Protein AF-A0AAN9UB48-F1 (afdb_monomer)

Structure (mmCIF, N/CA/C/O backbone):
data_AF-A0AAN9UB48-F1
#
_entry.id   AF-A0AAN9UB48-F1
#
loop_
_atom_site.group_PDB
_atom_site.id
_atom_site.type_symbol
_atom_site.label_atom_id
_atom_site.label_alt_id
_atom_site.label_comp_id
_atom_site.label_asym_i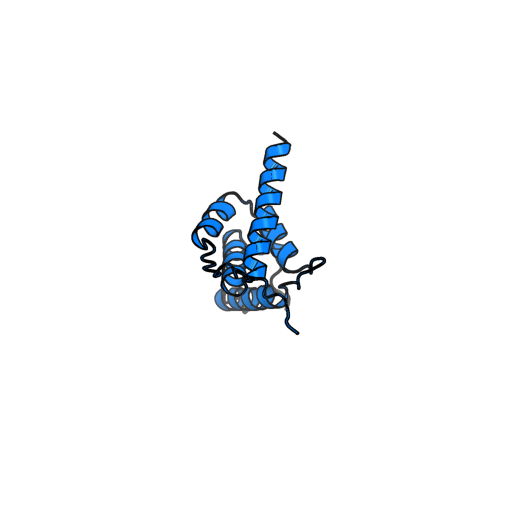d
_atom_site.label_entity_id
_atom_site.label_seq_id
_atom_site.pdbx_PDB_ins_code
_atom_site.Cartn_x
_atom_site.Cartn_y
_atom_site.Cartn_z
_atom_site.occupancy
_atom_site.B_iso_or_equiv
_atom_site.auth_seq_id
_atom_site.auth_comp_id
_atom_site.auth_asym_id
_atom_site.auth_atom_id
_atom_site.pdbx_PDB_model_num
ATOM 1 N N . MET A 1 1 ? 52.173 -20.277 4.733 1.00 35.94 1 MET A N 1
ATOM 2 C CA . MET A 1 1 ? 52.520 -18.845 4.898 1.00 35.94 1 MET A CA 1
ATOM 3 C C . MET A 1 1 ? 52.522 -18.233 3.501 1.00 35.94 1 MET A C 1
ATOM 5 O O . MET A 1 1 ? 53.230 -18.773 2.674 1.00 35.94 1 MET A O 1
ATOM 9 N N . ALA A 1 2 ? 51.745 -17.231 3.103 1.00 38.31 2 ALA A N 1
ATOM 10 C CA . ALA A 1 2 ? 50.719 -16.422 3.745 1.00 38.31 2 ALA A CA 1
ATOM 11 C C . ALA A 1 2 ? 49.621 -16.116 2.698 1.00 38.31 2 ALA A C 1
ATOM 13 O O . ALA A 1 2 ? 49.848 -16.179 1.493 1.00 38.31 2 ALA A O 1
ATOM 14 N N . THR A 1 3 ? 48.425 -15.877 3.211 1.00 38.44 3 THR A N 1
ATOM 15 C CA . THR A 1 3 ? 47.102 -15.813 2.581 1.00 38.44 3 THR A CA 1
ATOM 16 C C . THR A 1 3 ? 46.876 -14.617 1.651 1.00 38.44 3 THR A C 1
ATOM 18 O O . THR A 1 3 ? 47.294 -13.501 1.944 1.00 38.44 3 THR A O 1
ATOM 21 N N . ASN A 1 4 ? 46.126 -14.869 0.571 1.00 44.81 4 ASN A N 1
ATOM 22 C CA . ASN A 1 4 ? 45.518 -13.881 -0.323 1.00 44.81 4 ASN A CA 1
ATOM 23 C C . ASN A 1 4 ? 44.661 -12.866 0.445 1.00 44.81 4 ASN A C 1
ATOM 25 O O . ASN A 1 4 ? 43.717 -13.258 1.130 1.00 44.81 4 ASN A O 1
ATOM 29 N N . THR A 1 5 ? 44.902 -11.573 0.231 1.00 42.31 5 THR A N 1
ATOM 30 C CA . THR A 1 5 ? 43.984 -10.511 0.662 1.00 42.31 5 THR A CA 1
ATOM 31 C C . THR A 1 5 ? 43.277 -9.946 -0.564 1.00 42.31 5 THR A C 1
ATOM 33 O O . THR A 1 5 ? 43.734 -8.995 -1.196 1.00 42.31 5 THR A O 1
ATOM 36 N N . VAL A 1 6 ? 42.147 -10.563 -0.914 1.00 46.69 6 VAL A N 1
ATOM 37 C CA . VAL A 1 6 ? 41.158 -9.975 -1.822 1.00 46.69 6 VAL A CA 1
ATOM 38 C C . VAL A 1 6 ? 40.615 -8.724 -1.132 1.00 46.69 6 VAL A C 1
ATOM 40 O O . VAL A 1 6 ? 39.990 -8.810 -0.075 1.00 46.69 6 VAL A O 1
ATOM 43 N N . ARG A 1 7 ? 40.892 -7.546 -1.699 1.00 37.62 7 ARG A N 1
ATOM 44 C CA . ARG A 1 7 ? 40.270 -6.296 -1.257 1.00 37.62 7 ARG A CA 1
ATOM 45 C C . ARG A 1 7 ? 38.797 -6.339 -1.647 1.00 37.62 7 ARG A C 1
ATOM 47 O O . ARG A 1 7 ? 38.450 -6.164 -2.811 1.00 37.62 7 ARG A O 1
ATOM 54 N N . PHE A 1 8 ? 37.941 -6.573 -0.659 1.00 39.19 8 PHE A N 1
ATOM 55 C CA . PHE A 1 8 ? 36.534 -6.216 -0.744 1.00 39.19 8 PHE A CA 1
ATOM 56 C C . PHE A 1 8 ? 36.453 -4.693 -0.842 1.00 39.19 8 PHE A C 1
ATOM 58 O O . PHE A 1 8 ? 36.566 -3.990 0.158 1.00 39.19 8 PHE A O 1
ATOM 65 N N . ASN A 1 9 ? 36.280 -4.178 -2.057 1.00 38.38 9 ASN A N 1
ATOM 66 C CA . ASN A 1 9 ? 35.717 -2.849 -2.223 1.00 38.38 9 ASN A CA 1
ATOM 67 C C . ASN A 1 9 ? 34.229 -2.968 -1.895 1.00 38.38 9 ASN A C 1
ATOM 69 O O .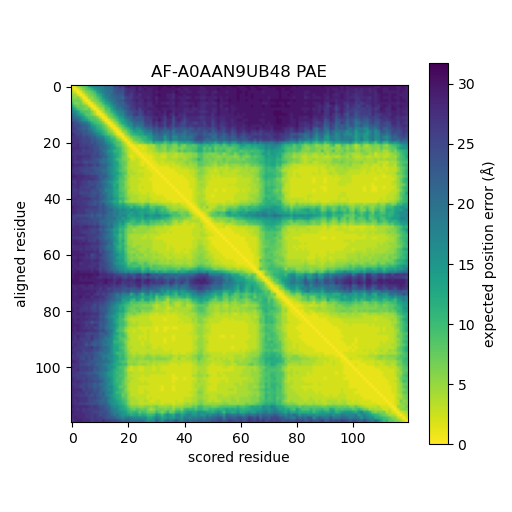 ASN A 1 9 ? 33.411 -3.311 -2.745 1.00 38.38 9 ASN A O 1
ATOM 73 N N . THR A 1 10 ? 33.903 -2.753 -0.625 1.00 39.69 10 THR A N 1
ATOM 74 C CA . THR A 1 10 ? 32.544 -2.508 -0.155 1.00 39.69 10 THR A CA 1
ATOM 75 C C . THR A 1 10 ? 32.025 -1.280 -0.903 1.00 39.69 10 THR A C 1
ATOM 77 O O . THR A 1 10 ? 32.630 -0.214 -0.766 1.00 39.69 10 THR A O 1
ATOM 80 N N . PRO A 1 11 ? 30.950 -1.365 -1.705 1.00 48.09 11 PRO A N 1
ATOM 81 C CA . PRO A 1 11 ? 30.297 -0.155 -2.161 1.00 48.09 11 PRO A CA 1
ATOM 82 C C . PRO A 1 11 ? 29.695 0.495 -0.918 1.00 48.09 11 PRO A C 1
ATOM 84 O O . PRO A 1 11 ? 28.799 -0.059 -0.280 1.00 48.09 11 PRO A O 1
ATOM 87 N N . THR A 1 12 ? 30.264 1.632 -0.527 1.00 38.75 12 THR A N 1
ATOM 88 C CA . THR A 1 12 ? 29.739 2.509 0.513 1.00 38.75 12 THR A CA 1
ATOM 89 C C . THR A 1 12 ? 28.304 2.842 0.129 1.00 38.75 12 THR A C 1
ATOM 91 O O . THR A 1 12 ? 28.057 3.602 -0.804 1.00 38.75 12 THR A O 1
ATOM 94 N N . GLY A 1 13 ? 27.359 2.184 0.799 1.00 44.72 13 GLY A N 1
ATOM 95 C CA . GLY A 1 13 ? 25.933 2.369 0.609 1.00 44.72 13 GLY A CA 1
ATOM 96 C C . GLY A 1 13 ? 25.525 3.753 1.079 1.00 44.72 13 GLY A C 1
ATOM 97 O O . GLY A 1 13 ? 25.048 3.923 2.195 1.00 44.72 13 GLY A O 1
ATOM 98 N N . THR A 1 14 ? 25.675 4.746 0.211 1.00 44.72 14 THR A N 1
ATOM 99 C CA . THR A 1 14 ? 24.834 5.938 0.250 1.00 44.72 14 THR A CA 1
ATOM 100 C C . THR A 1 14 ? 23.533 5.560 -0.432 1.00 44.72 14 THR A C 1
ATOM 102 O O . THR A 1 14 ? 23.294 5.875 -1.593 1.00 44.72 14 THR A O 1
ATOM 105 N N . SER A 1 15 ? 22.702 4.804 0.279 1.00 43.06 15 SER A N 1
ATOM 106 C CA . SER A 1 15 ? 21.365 4.499 -0.197 1.00 43.06 15 SER A CA 1
ATOM 107 C C . SER A 1 15 ? 20.457 5.692 0.064 1.00 43.06 15 SER A C 1
ATOM 109 O O . SER A 1 15 ? 19.586 5.657 0.927 1.00 43.06 15 SER A O 1
ATOM 111 N N . SER A 1 16 ? 20.687 6.783 -0.666 1.00 41.44 16 SER A N 1
ATOM 112 C CA . SER A 1 16 ? 19.643 7.773 -0.888 1.00 41.44 16 SER A CA 1
ATOM 113 C C . SER A 1 16 ? 18.702 7.183 -1.932 1.00 41.44 16 SER A C 1
ATOM 115 O O . SER A 1 16 ? 18.780 7.513 -3.115 1.00 41.44 16 SER A O 1
ATOM 117 N N . TYR A 1 17 ? 17.844 6.249 -1.522 1.00 46.69 17 TYR A N 1
ATOM 118 C CA . TYR A 1 17 ? 16.688 5.951 -2.354 1.00 46.69 17 TYR A CA 1
ATOM 119 C C . TYR A 1 17 ? 15.950 7.277 -2.540 1.00 46.69 17 TYR A C 1
ATOM 121 O O . TYR A 1 17 ? 15.725 7.977 -1.545 1.00 46.69 17 TYR A O 1
ATOM 129 N N . PRO A 1 18 ? 15.641 7.697 -3.775 1.00 46.03 18 PRO A N 1
ATOM 130 C CA . PRO A 1 18 ? 14.902 8.921 -3.987 1.00 46.03 18 PRO A CA 1
ATOM 131 C C . PRO A 1 18 ? 13.471 8.683 -3.500 1.00 46.03 18 PRO A C 1
ATOM 133 O O . PRO A 1 18 ? 12.571 8.387 -4.274 1.00 46.03 18 PRO A O 1
ATOM 136 N N . VAL A 1 19 ? 13.237 8.867 -2.196 1.00 48.94 19 VAL A N 1
ATOM 137 C CA . VAL A 1 19 ? 11.900 8.910 -1.574 1.00 48.94 19 VAL A CA 1
ATOM 138 C C . VAL A 1 19 ? 10.993 9.917 -2.310 1.00 48.94 19 VAL A C 1
ATOM 140 O O . VAL A 1 19 ? 9.770 9.830 -2.249 1.00 48.94 19 VAL A O 1
ATOM 143 N N . GLN A 1 20 ? 11.592 10.841 -3.068 1.00 50.28 20 GLN A N 1
ATOM 144 C CA . GLN A 1 20 ? 10.923 11.813 -3.927 1.00 50.28 20 GLN A CA 1
ATOM 145 C C . GLN A 1 20 ? 10.232 11.223 -5.174 1.00 50.28 20 GLN A C 1
ATOM 147 O O . GLN A 1 20 ? 9.360 11.894 -5.722 1.00 50.28 20 GLN A O 1
ATOM 152 N N . GLU A 1 21 ? 10.540 9.999 -5.620 1.00 65.50 21 GLU A N 1
ATOM 153 C CA . GLU A 1 21 ? 9.933 9.439 -6.844 1.00 65.50 21 GLU A CA 1
ATOM 154 C C . GLU A 1 21 ? 8.603 8.720 -6.595 1.00 65.50 21 GLU A C 1
ATOM 156 O O . GLU A 1 21 ? 7.724 8.722 -7.461 1.00 65.50 21 GLU A O 1
ATOM 161 N N . LEU A 1 22 ? 8.398 8.167 -5.395 1.00 74.19 22 LEU A N 1
ATOM 162 C CA . LEU A 1 22 ? 7.214 7.361 -5.097 1.00 74.19 22 LEU A CA 1
ATOM 163 C C . LEU A 1 22 ? 5.896 8.136 -5.274 1.00 74.19 22 LEU A C 1
ATOM 165 O O . LEU A 1 22 ? 5.027 7.642 -5.993 1.00 74.19 22 LEU A O 1
ATOM 169 N N . PRO A 1 23 ? 5.732 9.369 -4.748 1.00 75.38 23 PRO A N 1
ATOM 170 C CA . PRO A 1 23 ? 4.505 10.138 -4.968 1.00 75.38 23 PRO A CA 1
ATOM 171 C C . PRO A 1 23 ? 4.249 10.445 -6.452 1.00 75.38 23 PRO A C 1
ATOM 173 O O . PRO A 1 23 ? 3.102 10.544 -6.884 1.00 75.38 23 PRO A O 1
ATOM 176 N N . GLY A 1 24 ? 5.307 10.593 -7.256 1.00 80.31 24 GLY A N 1
ATOM 177 C CA . GLY A 1 24 ? 5.195 10.827 -8.696 1.00 80.31 24 GLY A CA 1
ATOM 178 C C . GLY A 1 24 ? 4.666 9.605 -9.445 1.00 80.31 24 GLY A C 1
ATOM 179 O O . GLY A 1 24 ? 3.769 9.729 -10.280 1.00 80.31 24 GLY A O 1
ATOM 180 N N . ILE A 1 25 ? 5.175 8.421 -9.108 1.00 80.50 25 ILE A N 1
ATOM 181 C CA . ILE A 1 25 ? 4.752 7.157 -9.719 1.00 80.50 25 ILE A CA 1
ATOM 182 C C . ILE A 1 25 ? 3.319 6.804 -9.280 1.00 80.50 25 ILE A C 1
ATOM 184 O O . ILE A 1 25 ? 2.485 6.442 -10.112 1.00 80.50 25 ILE A O 1
ATOM 188 N N . LEU A 1 26 ? 2.990 6.996 -7.999 1.00 84.19 26 LEU A N 1
ATOM 189 C CA . LEU A 1 26 ? 1.664 6.706 -7.442 1.00 84.19 26 LEU A CA 1
ATOM 190 C C . LEU A 1 26 ? 0.536 7.541 -8.081 1.00 84.19 26 LEU A C 1
ATOM 192 O O . LEU A 1 26 ? -0.601 7.075 -8.177 1.00 84.19 26 LEU A O 1
ATOM 196 N N . LYS A 1 27 ? 0.824 8.741 -8.608 1.00 84.69 27 LYS A N 1
ATOM 197 C CA . LYS A 1 27 ? -0.172 9.555 -9.337 1.00 84.69 27 LYS A CA 1
ATOM 198 C C . LYS A 1 27 ? -0.738 8.860 -10.576 1.00 84.69 27 LYS A C 1
ATOM 200 O O . LYS A 1 27 ? -1.891 9.115 -10.924 1.00 84.69 27 LYS A O 1
ATOM 205 N N . GLN A 1 28 ? 0.037 7.976 -11.207 1.00 84.19 28 GLN A N 1
ATOM 206 C CA . GLN A 1 28 ? -0.363 7.236 -12.411 1.00 84.19 28 GLN A CA 1
ATOM 207 C C . GLN A 1 28 ? -1.331 6.080 -12.105 1.00 84.19 28 GLN A C 1
ATOM 209 O O . GLN A 1 28 ? -1.884 5.461 -13.016 1.00 84.19 28 GLN A O 1
ATOM 214 N N . LEU A 1 29 ? -1.550 5.782 -10.822 1.00 86.75 29 LEU A N 1
ATOM 215 C CA . LEU A 1 29 ? -2.366 4.665 -10.377 1.00 86.75 29 LEU A CA 1
ATOM 216 C C . LEU A 1 29 ? -3.838 5.045 -10.181 1.00 86.75 29 LEU A C 1
ATOM 218 O O . LEU A 1 29 ? -4.196 6.131 -9.712 1.00 86.75 29 LEU A O 1
ATOM 222 N N . THR A 1 30 ? -4.707 4.102 -10.522 1.00 89.69 30 THR A N 1
ATOM 223 C CA . THR A 1 30 ? -6.132 4.082 -10.186 1.00 89.69 30 THR A CA 1
ATOM 224 C C . THR A 1 30 ? -6.331 3.495 -8.790 1.00 89.69 30 THR A C 1
ATOM 226 O O . THR A 1 30 ? -5.454 2.815 -8.260 1.00 89.69 30 THR A O 1
ATOM 229 N N . VAL A 1 31 ? -7.513 3.694 -8.200 1.00 89.06 31 VAL A N 1
ATOM 230 C CA . VAL A 1 31 ? -7.871 3.101 -6.896 1.00 89.06 31 VAL A CA 1
ATOM 231 C C . VAL A 1 31 ? -7.680 1.580 -6.884 1.00 89.06 31 VAL A C 1
ATOM 233 O O . VAL A 1 31 ? -7.232 1.032 -5.882 1.00 89.06 31 VAL A O 1
ATOM 236 N N . SER A 1 32 ? -7.980 0.898 -7.994 1.00 88.94 32 SER A N 1
ATOM 237 C CA . SER A 1 32 ? -7.797 -0.554 -8.094 1.00 88.94 32 SER A CA 1
ATOM 238 C C . SER A 1 32 ? -6.325 -0.951 -8.004 1.00 88.94 32 SER A C 1
ATOM 240 O O . SER A 1 32 ? -5.995 -1.892 -7.288 1.00 88.94 32 SER A O 1
ATOM 242 N N . ASP A 1 33 ? -5.436 -0.209 -8.668 1.00 91.38 33 ASP A N 1
ATOM 243 C CA . ASP A 1 33 ? -4.000 -0.498 -8.620 1.00 91.38 33 ASP A CA 1
ATOM 244 C C . ASP A 1 33 ? -3.441 -0.256 -7.217 1.00 91.38 33 ASP A C 1
ATOM 246 O O . ASP A 1 33 ? -2.666 -1.057 -6.711 1.00 91.38 33 ASP A O 1
ATOM 250 N N . PHE A 1 34 ? -3.878 0.81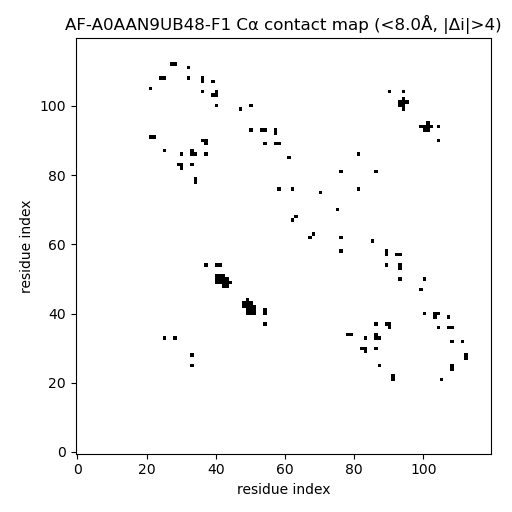5 -6.546 1.00 91.00 34 PHE A N 1
ATOM 251 C CA . PHE A 1 34 ? -3.505 1.073 -5.155 1.00 91.00 34 PHE A CA 1
ATOM 252 C C . PHE A 1 34 ? -3.858 -0.110 -4.243 1.00 91.00 34 PHE A C 1
ATOM 254 O O . PHE A 1 34 ? -3.039 -0.524 -3.424 1.00 91.00 34 PHE A O 1
ATOM 261 N N . ARG A 1 35 ? -5.053 -0.693 -4.408 1.00 91.56 35 ARG A N 1
ATOM 262 C CA . ARG A 1 35 ? -5.469 -1.885 -3.652 1.00 91.56 35 ARG A CA 1
ATOM 263 C C . ARG A 1 35 ? -4.575 -3.080 -3.955 1.00 91.56 35 ARG A C 1
ATOM 265 O O . ARG A 1 35 ? -4.168 -3.771 -3.028 1.00 91.56 35 ARG A O 1
ATOM 272 N N . GLU A 1 36 ? -4.240 -3.305 -5.222 1.00 90.50 36 GLU A N 1
ATOM 273 C CA . GLU A 1 36 ? -3.336 -4.385 -5.626 1.00 90.50 36 GLU A CA 1
ATOM 274 C C . GLU A 1 36 ? -1.946 -4.230 -4.995 1.00 90.50 36 GLU A C 1
ATOM 276 O O . GLU A 1 36 ? -1.395 -5.195 -4.464 1.00 90.50 36 GLU A O 1
ATOM 281 N N . VAL A 1 37 ? -1.409 -3.009 -4.962 1.00 91.12 37 VAL A N 1
ATOM 282 C CA . VAL A 1 37 ? -0.114 -2.726 -4.332 1.00 91.12 37 VAL A CA 1
ATOM 283 C C . VAL A 1 37 ? -0.172 -2.953 -2.816 1.00 91.12 37 VAL A C 1
ATOM 285 O O . VAL A 1 37 ? 0.727 -3.589 -2.263 1.00 91.12 37 VAL A O 1
ATOM 288 N N . VAL A 1 38 ? -1.236 -2.507 -2.135 1.00 91.44 38 VAL A N 1
ATOM 289 C CA . VAL A 1 38 ? -1.419 -2.772 -0.695 1.00 91.44 38 VAL A CA 1
ATOM 290 C C . VAL A 1 38 ? -1.534 -4.276 -0.424 1.00 91.44 38 VAL A C 1
ATOM 292 O O . VAL A 1 38 ? -0.888 -4.788 0.490 1.00 91.44 38 VAL A O 1
ATOM 295 N N . LEU A 1 39 ? -2.284 -5.019 -1.242 1.00 89.94 39 LEU A N 1
ATOM 296 C CA . LEU A 1 39 ? -2.366 -6.477 -1.127 1.00 89.94 39 LEU A CA 1
ATOM 297 C C . LEU A 1 39 ? -0.989 -7.127 -1.311 1.00 89.94 39 LEU A C 1
ATOM 299 O O . LEU A 1 39 ? -0.593 -7.969 -0.505 1.00 89.94 39 LEU A O 1
ATOM 303 N N . ALA A 1 40 ? -0.220 -6.703 -2.314 1.00 89.56 40 ALA A N 1
ATOM 304 C CA . ALA A 1 40 ? 1.125 -7.215 -2.560 1.00 89.56 40 ALA A CA 1
ATOM 305 C C . ALA A 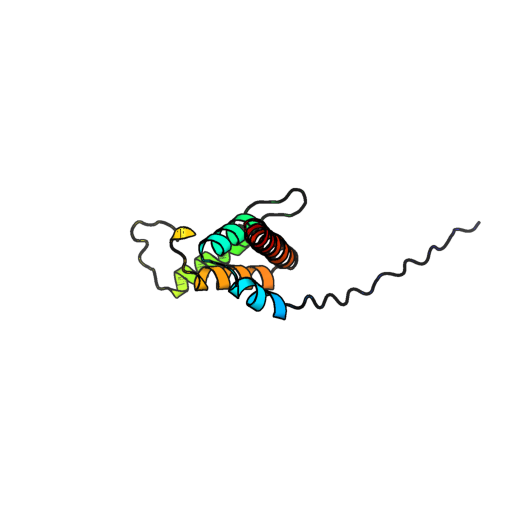1 40 ? 2.100 -6.937 -1.398 1.00 89.56 40 ALA A C 1
ATOM 307 O O . ALA A 1 40 ? 3.019 -7.725 -1.155 1.00 89.56 40 ALA A O 1
ATOM 308 N N . LEU A 1 41 ? 1.905 -5.851 -0.643 1.00 88.94 41 LEU A N 1
ATOM 309 C CA . LEU A 1 41 ? 2.649 -5.609 0.595 1.00 88.94 41 LEU A CA 1
ATOM 310 C C . LEU A 1 41 ? 2.295 -6.624 1.685 1.00 88.94 41 LEU A C 1
ATOM 312 O O . LEU A 1 41 ? 3.200 -7.110 2.362 1.00 88.94 41 LEU A O 1
ATOM 316 N N . CYS A 1 42 ? 1.017 -6.972 1.837 1.00 88.25 42 CYS A N 1
ATOM 317 C CA . CYS A 1 42 ? 0.554 -7.923 2.848 1.00 88.25 42 CYS A CA 1
ATOM 318 C C . CYS A 1 42 ? 1.013 -9.362 2.566 1.00 88.25 42 CYS A C 1
ATOM 320 O O . CYS A 1 42 ? 1.366 -10.099 3.487 1.00 88.25 42 CYS A O 1
ATOM 322 N N . PHE A 1 43 ? 1.058 -9.788 1.303 1.00 85.19 43 PHE A N 1
ATOM 323 C CA . PHE A 1 43 ? 1.461 -11.159 0.989 1.00 85.19 43 PHE A CA 1
ATOM 324 C C . PHE A 1 43 ? 2.982 -11.342 1.079 1.00 85.19 43 PHE A C 1
ATOM 326 O O . PHE A 1 43 ? 3.730 -10.606 0.436 1.00 85.19 43 PHE A O 1
ATOM 333 N N . PRO A 1 44 ? 3.498 -12.317 1.847 1.00 80.31 44 PRO A N 1
ATOM 334 C CA . PRO A 1 44 ? 4.922 -12.621 1.832 1.00 80.31 44 PRO A CA 1
ATOM 335 C C . PRO A 1 44 ? 5.353 -13.061 0.427 1.00 80.31 44 PRO A C 1
ATOM 337 O O . PRO A 1 44 ? 4.663 -13.812 -0.258 1.00 80.31 44 PRO A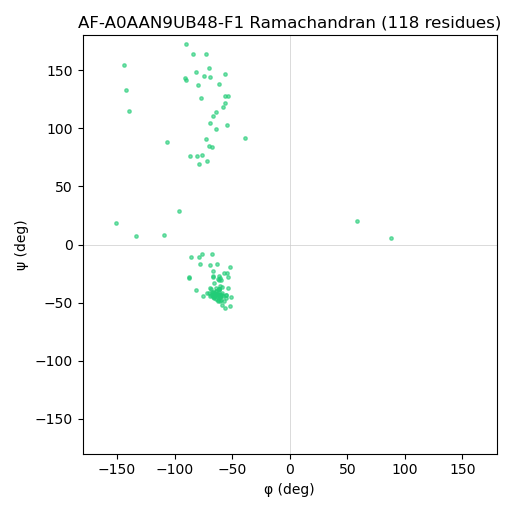 O 1
ATOM 340 N N . GLY A 1 45 ? 6.511 -12.570 -0.001 1.00 70.94 45 GLY A N 1
ATOM 341 C CA . GLY A 1 45 ? 7.154 -12.992 -1.236 1.00 70.94 45 GLY A CA 1
ATOM 342 C C . GLY A 1 45 ? 8.087 -14.166 -0.963 1.00 70.94 45 GLY A C 1
ATOM 343 O O . GLY A 1 45 ? 8.387 -14.486 0.185 1.00 70.94 45 GLY A O 1
ATOM 344 N N . THR A 1 46 ? 8.638 -14.757 -2.019 1.00 70.62 46 THR A N 1
ATOM 345 C CA . THR A 1 46 ? 9.586 -15.884 -1.921 1.00 70.62 46 THR A CA 1
ATOM 346 C C . THR A 1 46 ? 10.826 -15.587 -1.073 1.00 70.62 46 THR A C 1
ATOM 348 O O . THR A 1 46 ? 11.445 -16.512 -0.556 1.00 70.62 46 THR A O 1
ATOM 351 N N . ARG A 1 47 ? 11.211 -14.311 -0.932 1.00 67.56 47 ARG A N 1
ATOM 352 C CA . ARG A 1 47 ? 12.403 -13.873 -0.181 1.00 67.56 47 ARG A CA 1
ATOM 353 C C . ARG A 1 47 ? 12.157 -12.695 0.762 1.00 67.56 47 ARG A C 1
ATOM 355 O O . ARG A 1 47 ? 13.107 -12.137 1.298 1.00 67.56 47 ARG A O 1
ATOM 362 N N . SER A 1 48 ? 10.909 -12.274 0.944 1.00 69.44 48 SER A N 1
ATOM 363 C CA . SER A 1 48 ? 10.594 -11.091 1.749 1.00 69.44 48 SER A CA 1
ATOM 364 C C . SER A 1 48 ? 9.323 -11.291 2.558 1.00 69.44 48 SER A C 1
ATOM 366 O O . SER A 1 48 ? 8.293 -11.724 2.039 1.00 69.44 48 SER A O 1
ATOM 368 N N . ARG A 1 49 ? 9.405 -10.939 3.842 1.00 82.19 49 ARG A N 1
ATOM 369 C CA . ARG A 1 49 ? 8.269 -10.921 4.765 1.00 82.19 49 ARG A CA 1
ATOM 370 C C . ARG A 1 49 ? 7.151 -10.016 4.218 1.00 82.19 49 ARG A C 1
ATOM 372 O O . ARG A 1 49 ? 7.428 -9.017 3.563 1.00 82.19 49 ARG A O 1
ATOM 379 N N . GLY A 1 50 ? 5.901 -10.381 4.500 1.00 87.12 50 GLY A N 1
ATOM 380 C CA . GLY A 1 50 ? 4.746 -9.507 4.298 1.00 87.12 50 GLY A CA 1
ATOM 381 C C . GLY A 1 50 ? 4.671 -8.411 5.366 1.00 87.12 50 GLY A C 1
ATOM 382 O O . GLY A 1 50 ? 5.001 -8.634 6.534 1.00 87.12 50 GLY A O 1
ATOM 383 N N . TYR A 1 51 ? 4.219 -7.232 4.961 1.00 89.06 51 TYR A N 1
ATOM 384 C CA . TYR A 1 51 ? 4.076 -6.036 5.794 1.00 89.06 51 TYR A CA 1
ATOM 385 C C . TYR A 1 51 ? 2.653 -5.879 6.339 1.00 89.06 51 TYR A C 1
ATOM 387 O O . TYR A 1 51 ? 2.182 -4.771 6.570 1.00 89.06 51 TYR A O 1
ATOM 395 N N . THR A 1 52 ? 1.945 -6.996 6.524 1.00 88.44 52 THR A N 1
ATOM 396 C CA . THR A 1 52 ? 0.542 -7.022 6.954 1.00 88.44 52 THR A CA 1
ATOM 397 C C . THR A 1 52 ? 0.334 -6.264 8.255 1.00 88.44 52 THR A C 1
ATOM 399 O O . THR A 1 52 ? -0.577 -5.453 8.341 1.00 88.44 52 THR A O 1
ATOM 402 N N . LYS A 1 53 ? 1.202 -6.485 9.251 1.00 88.69 53 LYS A N 1
ATOM 403 C CA . LYS A 1 53 ? 1.102 -5.799 10.543 1.00 88.69 53 LYS A CA 1
ATOM 404 C C . LYS A 1 53 ? 1.257 -4.290 10.374 1.00 88.69 53 LYS A C 1
ATOM 406 O O . LYS A 1 53 ? 0.437 -3.539 10.868 1.00 88.69 53 LYS A O 1
ATOM 411 N N . GLU A 1 54 ? 2.266 -3.863 9.625 1.00 90.62 54 GLU A N 1
ATOM 412 C CA . GLU A 1 54 ? 2.523 -2.450 9.360 1.00 90.62 54 GLU A CA 1
ATOM 413 C C . GLU A 1 54 ? 1.353 -1.775 8.623 1.00 90.62 54 GLU A C 1
ATOM 415 O O . GLU A 1 54 ? 1.005 -0.639 8.937 1.00 90.62 54 GLU A O 1
ATOM 420 N N . VAL A 1 55 ? 0.718 -2.479 7.679 1.00 89.88 55 VAL A N 1
ATOM 421 C CA . VAL A 1 55 ? -0.496 -2.008 6.995 1.00 89.88 55 VAL A CA 1
ATOM 422 C C . VAL A 1 55 ? -1.669 -1.894 7.975 1.00 89.88 55 VAL A C 1
ATOM 424 O O . VAL A 1 55 ? -2.341 -0.864 7.982 1.00 89.88 55 VAL A O 1
ATOM 427 N N . TYR A 1 56 ? -1.897 -2.902 8.824 1.00 88.06 56 TYR A N 1
ATOM 428 C CA . TYR A 1 56 ? -2.954 -2.864 9.843 1.00 88.06 56 TYR A CA 1
ATOM 429 C C . TYR A 1 56 ? -2.746 -1.739 10.861 1.00 88.06 56 TYR A C 1
ATOM 431 O O . TYR A 1 56 ? -3.685 -0.998 11.128 1.00 88.06 56 TYR A O 1
ATOM 439 N N . ASP A 1 57 ? -1.520 -1.539 11.347 1.00 88.88 57 ASP A N 1
ATOM 440 C CA . ASP A 1 57 ? -1.196 -0.481 12.310 1.00 88.88 57 ASP A CA 1
ATOM 441 C C . ASP A 1 57 ? -1.513 0.925 11.746 1.00 88.88 57 ASP A C 1
ATOM 443 O O . ASP A 1 57 ? -1.828 1.849 12.496 1.00 88.88 57 ASP A O 1
ATOM 447 N N . ILE A 1 58 ? -1.419 1.123 10.423 1.00 89.38 58 ILE A N 1
ATOM 448 C CA . ILE A 1 58 ? -1.804 2.387 9.768 1.00 89.38 58 ILE A CA 1
ATOM 449 C C . ILE A 1 58 ? -3.315 2.457 9.544 1.00 89.38 58 ILE A C 1
ATOM 451 O O . ILE A 1 58 ? -3.900 3.521 9.736 1.00 89.38 58 ILE A O 1
ATOM 455 N N . LEU A 1 59 ? -3.952 1.346 9.168 1.00 86.88 59 LEU A N 1
ATOM 456 C CA . LEU A 1 59 ? -5.408 1.279 9.029 1.00 86.88 59 LEU A CA 1
ATOM 457 C C . LEU A 1 59 ? -6.118 1.621 10.341 1.00 86.88 59 LEU A C 1
ATOM 459 O O . LEU A 1 59 ? -7.059 2.406 10.319 1.00 86.88 59 LEU A O 1
ATOM 463 N N . GLU A 1 60 ? -5.638 1.106 11.474 1.00 85.50 60 GLU A N 1
ATOM 464 C CA . GLU A 1 60 ? -6.183 1.428 12.800 1.00 85.50 60 GLU A CA 1
ATOM 465 C C . GLU A 1 60 ? -6.063 2.923 13.124 1.00 85.50 60 GLU A C 1
ATOM 467 O O . GLU A 1 60 ? -6.994 3.522 13.663 1.00 85.50 60 GLU A O 1
ATOM 472 N N . LYS A 1 61 ? -4.946 3.561 12.749 1.00 85.88 61 LYS A N 1
ATOM 473 C CA . LYS A 1 61 ? -4.767 5.011 12.923 1.00 85.88 61 LYS A CA 1
ATOM 474 C C . LYS A 1 61 ? -5.724 5.812 12.049 1.00 85.88 61 LYS A C 1
ATOM 476 O O . LYS A 1 61 ? -6.347 6.744 12.544 1.00 85.88 61 LYS A O 1
ATOM 481 N N . LEU A 1 62 ? -5.869 5.430 10.780 1.00 84.81 62 LEU A N 1
ATOM 482 C CA . LEU A 1 62 ? -6.809 6.073 9.859 1.00 84.81 62 LEU A CA 1
ATOM 483 C C . LEU A 1 62 ? -8.258 5.931 10.338 1.00 84.81 62 LEU A C 1
ATOM 485 O O . LEU A 1 62 ? -9.039 6.873 10.217 1.00 84.81 62 LEU A O 1
ATOM 489 N N . ASP A 1 63 ? -8.619 4.777 10.899 1.00 80.19 63 ASP A N 1
ATOM 490 C CA . ASP A 1 63 ? -9.952 4.542 11.456 1.00 80.19 63 ASP A CA 1
ATOM 491 C C . ASP A 1 63 ? -10.213 5.414 12.694 1.00 80.19 63 ASP A C 1
ATOM 493 O O . ASP A 1 63 ? -11.254 6.073 12.793 1.00 80.19 63 ASP A O 1
ATOM 497 N N . ALA A 1 64 ? -9.220 5.511 13.587 1.00 80.44 64 ALA A N 1
ATOM 498 C CA . ALA A 1 64 ? -9.268 6.390 14.752 1.00 80.44 64 ALA A CA 1
ATOM 499 C C . ALA A 1 64 ? -9.395 7.876 14.361 1.00 80.44 64 ALA A C 1
ATOM 501 O O . ALA A 1 64 ? -10.215 8.596 14.933 1.00 80.44 64 ALA A O 1
ATOM 502 N N . GLU A 1 65 ? -8.634 8.337 13.363 1.00 80.06 65 GLU A N 1
ATOM 503 C CA . GLU A 1 65 ? -8.677 9.718 12.852 1.00 80.06 65 GLU A CA 1
ATOM 504 C C . GLU A 1 65 ? -10.014 10.064 12.192 1.00 80.06 65 GLU A C 1
ATOM 506 O O . GLU A 1 65 ? -10.499 11.191 12.306 1.00 80.06 65 GLU A O 1
ATOM 511 N N . ARG A 1 66 ? -10.658 9.087 11.546 1.00 73.50 66 ARG A N 1
ATOM 512 C CA . ARG A 1 66 ? -11.991 9.256 10.955 1.00 73.50 66 ARG A CA 1
ATOM 513 C C . ARG A 1 66 ? -13.092 9.461 11.992 1.00 73.50 66 ARG A C 1
ATOM 515 O O . ARG A 1 66 ? -14.234 9.714 11.605 1.00 73.50 66 ARG A O 1
ATOM 522 N N . GLY A 1 67 ? -12.792 9.305 13.283 1.00 64.44 67 GLY A N 1
ATOM 523 C CA . GLY A 1 67 ? -13.787 9.366 14.348 1.00 64.44 67 GLY A CA 1
ATOM 524 C C . GLY A 1 67 ? -14.892 8.324 14.169 1.00 64.44 67 GLY A C 1
ATOM 525 O O . GLY A 1 67 ? -15.978 8.484 14.733 1.00 64.44 67 GLY A O 1
ATOM 526 N N . ARG A 1 68 ? -14.637 7.260 13.384 1.00 56.94 68 ARG A N 1
ATOM 527 C CA . ARG A 1 68 ? -15.539 6.118 13.219 1.00 56.94 68 ARG A CA 1
ATOM 528 C C . ARG A 1 68 ? -15.511 5.293 14.504 1.00 56.94 68 ARG A C 1
ATOM 530 O O . ARG A 1 68 ? -15.034 4.177 14.569 1.00 56.94 68 ARG A O 1
ATOM 537 N N . THR A 1 69 ? -16.126 5.848 15.540 1.00 48.75 69 THR A N 1
ATOM 538 C CA . THR A 1 69 ? -16.708 5.078 16.646 1.00 48.75 69 THR A CA 1
ATOM 539 C C . THR A 1 69 ? -17.841 4.174 16.147 1.00 48.75 69 THR A C 1
ATOM 541 O O . THR A 1 69 ? -18.214 3.213 16.812 1.00 48.75 69 THR A O 1
ATOM 544 N N . SER A 1 70 ? -18.358 4.438 14.940 1.00 44.59 70 SER A N 1
ATOM 545 C CA . SER A 1 70 ? -19.268 3.561 14.217 1.00 44.59 70 SER A CA 1
ATOM 546 C C . SER A 1 70 ? -18.480 2.535 13.404 1.00 44.59 70 SER A C 1
ATOM 548 O O . SER A 1 70 ? -18.382 2.578 12.180 1.00 44.59 70 SER A O 1
ATOM 550 N N . HIS A 1 71 ? -17.978 1.547 14.124 1.00 49.84 71 HIS A N 1
ATOM 551 C CA . HIS A 1 71 ? -18.295 0.173 13.790 1.00 49.84 71 HIS A CA 1
ATOM 552 C C . HIS A 1 71 ? -19.774 0.107 13.367 1.00 49.84 71 HIS A C 1
ATOM 554 O O . HIS A 1 71 ? -20.642 0.004 14.229 1.00 49.84 71 HIS A O 1
ATOM 560 N N . GLN A 1 72 ? -20.084 0.237 12.071 1.00 47.38 72 GLN A N 1
ATOM 561 C CA . GLN A 1 72 ? -21.471 0.090 11.609 1.00 47.38 72 GLN A CA 1
ATOM 562 C C . GLN A 1 72 ? -22.053 -1.257 12.079 1.00 47.38 72 GLN A C 1
ATOM 564 O O . GLN A 1 72 ? -23.244 -1.301 12.339 1.00 47.38 72 GLN A O 1
ATOM 569 N N . ASP A 1 73 ? -21.189 -2.260 12.341 1.00 54.69 73 ASP A N 1
ATOM 570 C CA . ASP A 1 73 ? -21.526 -3.563 12.947 1.00 54.69 73 ASP A CA 1
ATOM 571 C C . ASP A 1 73 ? -20.385 -4.231 13.768 1.00 54.69 73 ASP A C 1
ATOM 573 O O . ASP A 1 73 ? -20.378 -5.439 13.986 1.00 54.69 73 ASP A O 1
ATOM 577 N N . GLY A 1 74 ? -19.357 -3.494 14.195 1.00 56.41 74 GLY A N 1
ATOM 578 C CA . GLY A 1 74 ? -18.173 -4.073 14.872 1.00 56.41 74 GLY A CA 1
ATOM 579 C C . GLY A 1 74 ? -17.057 -4.522 13.920 1.00 56.41 74 GLY A C 1
ATOM 580 O O . GLY A 1 74 ? -16.074 -5.121 14.351 1.00 56.41 74 GLY A O 1
ATOM 581 N N . LEU A 1 75 ? -17.206 -4.254 12.619 1.00 54.56 75 LEU A N 1
ATOM 582 C CA . LEU A 1 75 ? -16.294 -4.734 11.582 1.00 54.56 75 LEU A CA 1
ATOM 583 C C . LEU A 1 75 ? -15.139 -3.746 11.324 1.00 54.56 75 LEU A C 1
ATOM 585 O O . LEU A 1 75 ? -15.370 -2.533 11.353 1.00 54.56 75 LEU A O 1
ATOM 589 N N . PRO A 1 76 ? -13.909 -4.244 11.087 1.00 61.69 76 PRO A N 1
ATOM 590 C CA . PRO A 1 76 ? -12.760 -3.419 10.725 1.00 61.69 76 PRO A CA 1
ATOM 591 C C . PRO A 1 76 ? -12.910 -2.855 9.307 1.00 61.69 76 PRO A C 1
ATOM 593 O O . PRO A 1 76 ? -13.521 -3.482 8.443 1.00 61.69 76 PRO A O 1
ATOM 596 N N . MET A 1 77 ? -12.304 -1.693 9.052 1.00 68.94 77 MET A N 1
ATOM 597 C CA . MET A 1 77 ? -12.324 -1.050 7.736 1.00 68.94 77 MET A CA 1
ATOM 598 C C . MET A 1 77 ? -11.781 -1.992 6.649 1.00 68.94 77 MET A C 1
ATOM 600 O O . MET A 1 77 ? -10.636 -2.450 6.727 1.00 68.94 77 MET A O 1
ATOM 604 N N . HIS A 1 78 ? -12.583 -2.284 5.620 1.00 78.19 78 HIS A N 1
ATOM 605 C CA . HIS A 1 78 ? -12.129 -3.127 4.521 1.00 78.19 78 HIS A CA 1
ATOM 606 C C . HIS A 1 78 ? -11.316 -2.305 3.520 1.00 78.19 78 HIS A C 1
ATOM 608 O O . HIS A 1 78 ? -11.602 -1.141 3.251 1.00 78.19 78 HIS A O 1
ATOM 614 N N . LEU A 1 79 ? -10.332 -2.940 2.878 1.00 77.69 79 LEU A N 1
ATOM 615 C CA . LEU A 1 79 ? -9.501 -2.308 1.843 1.00 77.69 79 LEU A CA 1
ATOM 616 C C . LEU A 1 79 ? -10.336 -1.676 0.704 1.00 77.69 79 LEU A C 1
ATOM 618 O O . LEU A 1 79 ? -9.916 -0.712 0.062 1.00 77.69 79 LEU A O 1
ATOM 622 N N . PHE A 1 80 ? -11.529 -2.221 0.447 1.00 81.00 80 PHE A N 1
ATOM 623 C CA . PHE A 1 80 ? -12.458 -1.732 -0.573 1.00 81.00 80 PHE A CA 1
ATOM 624 C C . PHE A 1 80 ? -13.251 -0.487 -0.152 1.00 81.00 80 PHE A C 1
ATOM 626 O O . PHE A 1 80 ? -13.747 0.219 -1.031 1.00 81.00 80 PHE A O 1
ATOM 633 N N . ASP A 1 81 ? -13.292 -0.173 1.142 1.00 83.81 81 ASP A N 1
ATOM 634 C CA . ASP A 1 81 ? -13.941 1.026 1.687 1.00 83.81 81 ASP A CA 1
ATOM 635 C C . ASP A 1 81 ? -13.011 2.250 1.666 1.00 83.81 81 ASP A C 1
ATOM 637 O O . ASP A 1 81 ? -13.442 3.380 1.916 1.00 83.81 81 ASP A O 1
ATOM 641 N N . LEU A 1 82 ? -11.725 2.025 1.377 1.00 86.00 82 LEU A N 1
ATOM 642 C CA . LEU A 1 82 ? -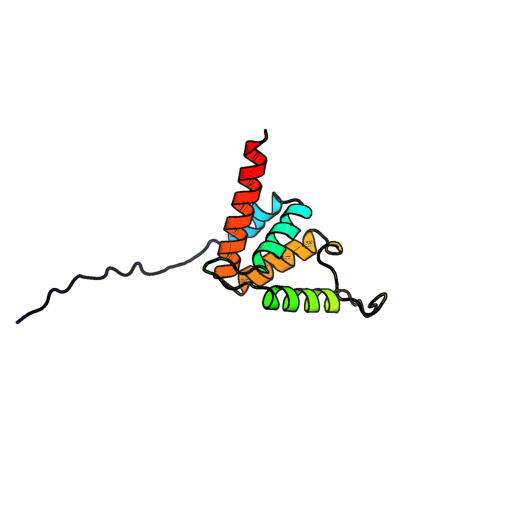10.702 3.060 1.336 1.00 86.00 82 LEU A CA 1
ATOM 643 C C . LEU A 1 82 ? -10.752 3.846 0.030 1.00 86.00 82 LEU A C 1
ATOM 645 O O . LEU A 1 82 ? -10.846 3.297 -1.077 1.00 86.00 82 LEU A O 1
ATOM 649 N N . THR A 1 83 ? -10.620 5.157 0.182 1.00 89.75 83 THR A N 1
ATOM 650 C CA . THR A 1 83 ? -10.430 6.106 -0.910 1.00 89.75 83 THR A CA 1
ATOM 651 C C . THR A 1 83 ? -9.024 5.992 -1.502 1.00 89.75 83 THR A C 1
ATOM 653 O O . THR A 1 83 ? -8.101 5.460 -0.884 1.00 89.75 83 THR A O 1
ATOM 656 N N . LYS A 1 84 ? -8.832 6.556 -2.704 1.00 89.06 84 LYS A N 1
ATOM 657 C CA . LYS A 1 84 ? -7.505 6.663 -3.338 1.00 89.06 84 LYS A CA 1
ATOM 658 C C . LYS A 1 84 ? -6.473 7.279 -2.389 1.00 89.06 84 LYS A C 1
ATOM 660 O O . LYS A 1 84 ? -5.362 6.778 -2.283 1.00 89.06 84 LYS A O 1
ATOM 665 N N . HIS A 1 85 ? -6.869 8.358 -1.718 1.00 89.44 85 HIS A N 1
ATOM 666 C CA . HIS A 1 85 ? -5.994 9.113 -0.835 1.00 89.44 85 HIS A CA 1
ATOM 667 C C . HIS A 1 85 ? -5.587 8.298 0.396 1.00 89.44 85 HIS A C 1
ATOM 669 O O . HIS A 1 85 ? -4.415 8.259 0.740 1.00 89.44 85 HIS A O 1
ATOM 675 N N . GLU A 1 86 ? -6.524 7.578 1.014 1.00 90.31 86 GLU A N 1
ATOM 676 C CA . GLU A 1 86 ? -6.223 6.719 2.168 1.00 90.31 86 GLU A CA 1
ATOM 677 C C . GLU A 1 86 ? -5.282 5.570 1.790 1.00 90.31 86 GLU A C 1
ATOM 679 O O . GLU A 1 86 ? -4.342 5.269 2.522 1.00 90.31 86 GLU A O 1
ATOM 684 N N . LEU A 1 87 ? -5.476 4.970 0.613 1.00 91.31 87 LEU A N 1
ATOM 685 C CA . LEU A 1 87 ? -4.558 3.954 0.100 1.00 91.31 87 LEU A CA 1
ATOM 686 C C . LEU A 1 87 ? -3.160 4.528 -0.173 1.00 91.31 87 LEU A C 1
ATOM 688 O O . LEU A 1 87 ? -2.160 3.877 0.123 1.00 91.31 87 LEU A O 1
ATOM 692 N N . GLU A 1 88 ? -3.076 5.746 -0.707 1.00 91.38 88 GLU A N 1
ATOM 693 C CA . GLU A 1 88 ? -1.808 6.451 -0.909 1.00 91.38 88 GLU A CA 1
ATOM 694 C C . GLU A 1 88 ? -1.092 6.721 0.418 1.00 91.38 88 GLU A C 1
ATOM 696 O O . GLU A 1 88 ? 0.099 6.431 0.537 1.00 91.38 88 GLU A O 1
ATOM 701 N N . VAL A 1 89 ? -1.821 7.184 1.438 1.00 90.88 89 VAL A N 1
ATOM 702 C CA . VAL A 1 89 ? -1.288 7.385 2.793 1.00 90.88 89 VAL A CA 1
ATOM 703 C C . VAL A 1 89 ? -0.726 6.081 3.357 1.00 90.88 89 VAL A C 1
ATOM 705 O O . VAL A 1 89 ? 0.389 6.087 3.875 1.00 90.88 89 VAL A O 1
ATOM 708 N N . ILE A 1 90 ? -1.433 4.955 3.203 1.00 91.12 90 ILE A N 1
ATOM 709 C CA . ILE A 1 90 ? -0.943 3.638 3.642 1.00 91.12 90 ILE A CA 1
ATOM 710 C C . ILE A 1 90 ? 0.376 3.294 2.948 1.00 91.12 90 ILE A C 1
ATOM 712 O O . ILE A 1 90 ? 1.357 2.976 3.620 1.00 91.12 90 ILE A O 1
ATOM 716 N N . LEU A 1 91 ? 0.433 3.382 1.616 1.00 91.44 91 LEU A N 1
ATOM 717 C CA . LEU A 1 91 ? 1.641 3.028 0.867 1.00 91.44 91 LEU A CA 1
ATOM 718 C C . LEU A 1 91 ? 2.834 3.901 1.255 1.00 91.44 91 LEU A C 1
ATOM 720 O O . LEU A 1 91 ? 3.928 3.373 1.465 1.00 91.44 91 LEU A O 1
ATOM 724 N N . LEU A 1 92 ? 2.634 5.212 1.395 1.00 90.81 92 LEU A N 1
ATOM 725 C CA . LEU A 1 92 ? 3.687 6.141 1.802 1.00 90.81 92 LEU A CA 1
ATOM 726 C C . LEU A 1 92 ? 4.147 5.871 3.239 1.00 90.81 92 LEU A C 1
ATOM 728 O O . LEU A 1 92 ? 5.349 5.801 3.494 1.00 90.81 92 LEU A O 1
ATOM 732 N N . ALA A 1 93 ? 3.215 5.660 4.168 1.00 91.38 93 ALA A N 1
ATOM 733 C CA . ALA A 1 93 ? 3.527 5.445 5.575 1.00 91.38 93 ALA A CA 1
ATOM 734 C C . ALA A 1 93 ? 4.235 4.105 5.832 1.00 91.38 93 ALA A C 1
ATOM 736 O O . ALA A 1 93 ? 5.164 4.064 6.641 1.00 91.38 93 ALA A O 1
ATOM 737 N N . VAL A 1 94 ? 3.861 3.018 5.143 1.00 90.12 94 VAL A N 1
ATOM 738 C CA . VAL A 1 94 ? 4.590 1.737 5.242 1.00 90.12 94 VAL A CA 1
ATOM 739 C C . VAL A 1 94 ? 5.978 1.867 4.611 1.00 90.12 94 VAL A C 1
ATOM 741 O O . VAL A 1 94 ? 6.968 1.420 5.193 1.00 90.12 94 VAL A O 1
ATOM 744 N N . SER A 1 95 ? 6.067 2.515 3.447 1.00 89.19 95 SER A N 1
ATOM 745 C CA . SER A 1 95 ? 7.334 2.697 2.7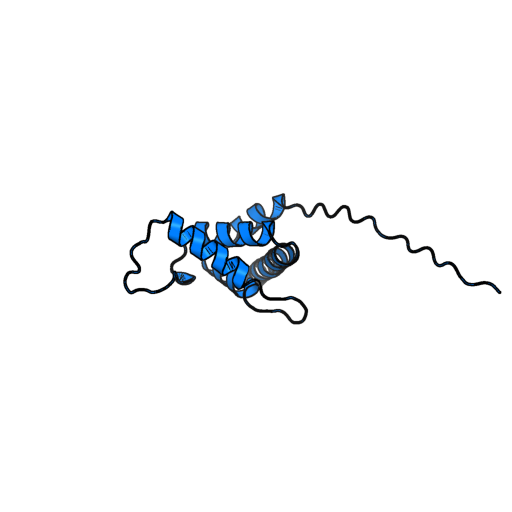28 1.00 89.19 95 SER A CA 1
ATOM 746 C C . SER A 1 95 ? 8.330 3.547 3.515 1.00 89.19 95 SER A C 1
ATOM 748 O O . SER A 1 95 ? 9.513 3.226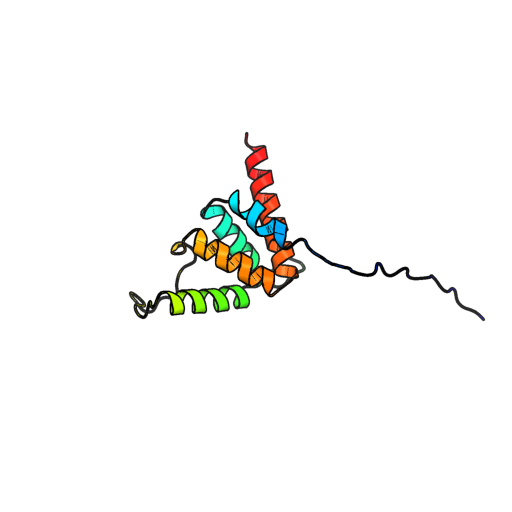 3.549 1.00 89.19 95 SER A O 1
ATOM 750 N N . ALA A 1 96 ? 7.857 4.579 4.218 1.00 88.44 96 ALA A N 1
ATOM 751 C CA . ALA A 1 96 ? 8.692 5.405 5.088 1.00 88.44 96 ALA A CA 1
ATOM 752 C C . ALA A 1 96 ? 9.234 4.638 6.308 1.00 88.44 96 ALA A C 1
ATOM 754 O O . ALA A 1 96 ? 10.288 4.981 6.839 1.00 88.44 96 ALA A O 1
ATOM 755 N N . GLN A 1 97 ? 8.530 3.599 6.768 1.00 87.88 97 GLN A N 1
ATOM 756 C CA . GLN A 1 97 ? 8.934 2.807 7.934 1.00 87.88 97 GLN A CA 1
ATOM 757 C C . GLN A 1 97 ? 9.872 1.649 7.586 1.00 87.88 97 GLN A C 1
ATOM 759 O O . GLN A 1 97 ? 10.631 1.193 8.448 1.00 87.88 97 GLN A O 1
ATOM 764 N N . LYS A 1 98 ? 9.773 1.106 6.366 1.00 86.12 98 LYS A N 1
ATOM 765 C CA . LYS A 1 98 ? 10.446 -0.132 5.962 1.00 86.12 98 LYS A CA 1
ATOM 766 C C . LYS A 1 98 ? 10.9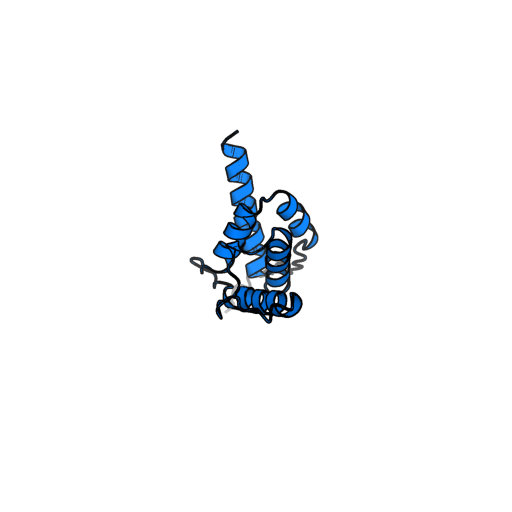91 -0.015 4.543 1.00 86.12 98 LYS A C 1
ATOM 768 O O . LYS A 1 98 ? 10.239 -0.057 3.575 1.00 86.12 98 LYS A O 1
ATOM 773 N N . GLU A 1 99 ? 12.314 -0.050 4.425 1.00 86.62 99 GLU A N 1
ATOM 774 C CA . GLU A 1 99 ? 13.006 -0.028 3.130 1.00 86.62 99 GLU A CA 1
ATOM 775 C C . GLU A 1 99 ? 12.548 -1.156 2.185 1.00 86.62 99 GLU A C 1
ATOM 777 O O . GLU A 1 99 ? 12.246 -0.941 1.016 1.00 86.62 99 GLU A O 1
ATOM 782 N N . GLY A 1 100 ? 12.397 -2.378 2.705 1.00 86.44 100 GLY A N 1
ATOM 783 C CA . GLY A 1 100 ? 11.911 -3.497 1.889 1.00 86.44 100 GLY A CA 1
ATOM 784 C C . GLY A 1 100 ? 10.452 -3.345 1.434 1.00 86.44 100 GLY A C 1
ATOM 785 O O . GLY A 1 100 ? 10.071 -3.928 0.419 1.00 86.44 100 GLY A O 1
ATOM 786 N N . ALA A 1 101 ? 9.643 -2.547 2.141 1.00 87.50 101 ALA A N 1
ATOM 787 C CA . ALA A 1 101 ? 8.299 -2.215 1.687 1.00 87.50 101 ALA A CA 1
ATOM 788 C C . ALA A 1 101 ? 8.359 -1.187 0.560 1.00 87.50 101 ALA A C 1
ATOM 790 O O . ALA A 1 101 ? 7.724 -1.412 -0.463 1.00 87.50 101 ALA A O 1
ATOM 791 N N . TYR A 1 102 ? 9.183 -0.142 0.694 1.00 89.81 102 TYR A N 1
ATOM 792 C CA . TYR A 1 102 ? 9.422 0.842 -0.366 1.00 89.81 102 TYR A CA 1
ATOM 793 C C . TYR A 1 102 ? 9.813 0.170 -1.691 1.00 89.81 102 TYR A C 1
ATOM 795 O O . TYR A 1 102 ? 9.141 0.350 -2.707 1.00 89.81 102 TYR A O 1
ATOM 803 N N . GLN A 1 103 ? 10.835 -0.692 -1.666 1.00 88.62 103 GLN A N 1
ATOM 804 C CA . GLN A 1 103 ? 11.292 -1.421 -2.856 1.00 88.62 103 GLN A CA 1
ATOM 805 C C . GLN A 1 103 ? 10.190 -2.286 -3.474 1.00 88.62 103 GLN A C 1
ATOM 807 O O . GLN A 1 103 ? 10.086 -2.411 -4.695 1.00 88.62 103 GLN A O 1
ATOM 812 N N . ARG A 1 104 ? 9.347 -2.890 -2.633 1.00 88.00 104 ARG A N 1
ATOM 813 C CA . ARG A 1 104 ? 8.233 -3.712 -3.096 1.00 88.00 104 ARG A CA 1
ATOM 814 C C . ARG A 1 104 ? 7.116 -2.867 -3.706 1.00 88.00 104 ARG A C 1
ATOM 816 O O . ARG A 1 104 ? 6.594 -3.264 -4.745 1.00 88.00 104 ARG A O 1
ATOM 823 N N . VAL A 1 105 ? 6.770 -1.726 -3.106 1.00 90.62 105 VAL A N 1
ATOM 824 C CA . VAL A 1 105 ? 5.808 -0.778 -3.688 1.00 90.62 105 VAL A CA 1
ATOM 825 C C . VAL A 1 105 ? 6.292 -0.353 -5.066 1.00 90.62 105 VAL A C 1
ATOM 827 O O . VAL A 1 105 ? 5.518 -0.454 -6.015 1.00 90.62 105 VAL A O 1
ATOM 830 N N . LEU A 1 106 ? 7.563 0.036 -5.196 1.00 90.31 106 LEU A N 1
ATOM 831 C CA . LEU A 1 106 ? 8.157 0.432 -6.471 1.00 90.31 106 LEU A CA 1
ATOM 832 C C . LEU A 1 106 ? 8.009 -0.680 -7.522 1.00 90.31 106 LEU A C 1
ATOM 834 O O . LEU A 1 106 ? 7.385 -0.470 -8.558 1.00 90.31 106 LEU A O 1
ATOM 838 N N . LEU A 1 107 ? 8.478 -1.891 -7.209 1.00 88.94 107 LEU A N 1
ATOM 839 C CA . LEU A 1 107 ? 8.478 -3.023 -8.139 1.00 88.94 107 LEU A CA 1
ATOM 840 C C . LEU A 1 107 ? 7.069 -3.412 -8.606 1.00 88.94 107 LEU A C 1
ATOM 842 O O . LEU A 1 107 ? 6.846 -3.673 -9.789 1.00 88.94 107 LEU A O 1
ATOM 846 N N . VAL A 1 108 ? 6.106 -3.485 -7.683 1.00 90.19 108 VAL A N 1
ATOM 847 C CA . VAL A 1 108 ? 4.720 -3.841 -8.027 1.00 90.19 108 VAL A CA 1
ATOM 848 C C . VAL A 1 108 ? 4.088 -2.732 -8.862 1.00 90.19 108 VAL A C 1
ATOM 850 O O . VAL A 1 108 ? 3.428 -3.013 -9.861 1.00 90.19 108 VAL A O 1
ATOM 853 N N . THR A 1 109 ? 4.344 -1.477 -8.500 1.00 90.38 109 THR A N 1
ATOM 854 C CA . THR A 1 109 ? 3.816 -0.315 -9.214 1.00 90.38 109 THR A CA 1
ATOM 855 C C . THR A 1 109 ? 4.350 -0.239 -10.644 1.00 90.38 109 THR A C 1
ATOM 857 O O . THR A 1 109 ? 3.569 -0.103 -11.587 1.00 90.38 109 THR A O 1
ATOM 860 N N . GLU A 1 110 ? 5.659 -0.402 -10.834 1.00 89.25 110 GLU A N 1
ATOM 861 C CA . GLU A 1 110 ? 6.288 -0.460 -12.156 1.00 89.25 110 GLU A CA 1
ATOM 862 C C . GLU A 1 110 ? 5.714 -1.597 -13.004 1.00 89.25 110 GLU A C 1
ATOM 864 O O . GLU A 1 110 ? 5.410 -1.402 -14.180 1.00 89.25 110 GLU A O 1
ATOM 869 N N . LYS A 1 111 ? 5.494 -2.776 -12.407 1.00 88.88 111 LYS A N 1
ATOM 870 C CA . LYS A 1 111 ? 4.888 -3.918 -13.101 1.00 88.88 111 LYS A CA 1
ATOM 871 C C . LYS A 1 111 ? 3.463 -3.616 -13.569 1.00 88.88 111 LYS A C 1
ATOM 873 O O . LYS A 1 111 ? 3.109 -3.973 -14.696 1.00 88.88 111 LYS A O 1
ATOM 878 N N . ILE A 1 112 ? 2.651 -2.969 -12.735 1.00 88.50 112 ILE A N 1
ATOM 879 C CA . ILE A 1 112 ? 1.283 -2.570 -13.093 1.00 88.50 112 ILE A CA 1
ATOM 880 C C . ILE A 1 112 ? 1.316 -1.581 -14.264 1.00 88.50 112 ILE A C 1
ATOM 882 O O . ILE A 1 112 ? 0.630 -1.792 -15.266 1.00 88.50 112 ILE A O 1
ATOM 886 N N . ILE A 1 113 ? 2.156 -0.545 -14.184 1.00 86.69 113 ILE A N 1
ATOM 887 C CA . ILE A 1 113 ? 2.300 0.464 -15.245 1.00 86.69 113 ILE A CA 1
ATOM 888 C C . ILE A 1 113 ? 2.777 -0.188 -16.550 1.00 86.69 113 ILE A C 1
ATOM 890 O O . ILE A 1 113 ? 2.152 0.000 -17.594 1.00 86.69 113 ILE A O 1
ATOM 894 N N . ALA A 1 114 ? 3.822 -1.016 -16.498 1.00 85.44 114 ALA A N 1
ATOM 895 C CA . ALA A 1 114 ? 4.346 -1.723 -17.664 1.00 85.44 114 ALA A CA 1
ATOM 896 C C . ALA A 1 114 ? 3.302 -2.655 -18.297 1.00 85.44 114 ALA A C 1
ATOM 898 O O . ALA A 1 114 ? 3.240 -2.777 -19.519 1.00 85.44 114 ALA A O 1
ATOM 899 N N . THR A 1 115 ? 2.453 -3.287 -17.480 1.00 84.44 115 THR A N 1
ATOM 900 C CA . THR A 1 115 ? 1.358 -4.123 -17.984 1.00 84.44 115 THR A CA 1
ATOM 901 C C . THR A 1 115 ? 0.341 -3.274 -18.733 1.00 84.44 115 THR A C 1
ATOM 903 O O . THR A 1 115 ? -0.032 -3.644 -19.836 1.00 84.44 115 THR A O 1
ATOM 906 N N . LYS A 1 116 ? -0.047 -2.107 -18.208 1.00 77.38 116 LYS A N 1
ATOM 907 C CA . LYS A 1 116 ? -0.991 -1.204 -18.886 1.00 77.38 116 LYS A CA 1
ATOM 908 C C . LYS A 1 116 ? -0.486 -0.702 -20.234 1.00 77.38 116 LYS A C 1
ATOM 910 O O . LYS A 1 116 ? -1.271 -0.621 -21.168 1.00 77.38 116 LYS A O 1
ATOM 915 N N . VAL A 1 117 ? 0.808 -0.405 -20.345 1.00 62.72 117 VAL A N 1
ATOM 916 C CA . VAL A 1 117 ? 1.425 0.045 -21.605 1.00 62.72 117 VAL A CA 1
ATOM 917 C C . VAL A 1 117 ? 1.426 -1.061 -22.667 1.00 62.72 117 VAL A C 1
ATOM 919 O O . VAL A 1 117 ? 1.378 -0.766 -23.851 1.00 62.72 117 VAL A O 1
ATOM 922 N N . ARG A 1 118 ? 1.448 -2.338 -22.270 1.00 55.94 118 ARG A N 1
ATOM 923 C CA . ARG A 1 118 ? 1.576 -3.480 -23.191 1.00 55.94 118 ARG A CA 1
ATOM 924 C C . ARG A 1 118 ? 0.286 -3.874 -23.924 1.00 55.94 118 ARG A C 1
ATOM 926 O O . ARG A 1 118 ? 0.353 -4.725 -24.806 1.00 55.94 118 ARG A O 1
ATOM 933 N N . TRP A 1 119 ? -0.861 -3.322 -23.529 1.00 51.09 119 TRP A N 1
ATOM 934 C CA . TRP A 1 119 ? -2.181 -3.624 -24.107 1.00 51.09 119 TRP A CA 1
ATOM 935 C C . TRP A 1 119 ? -2.760 -2.474 -24.951 1.00 51.09 119 TRP A C 1
ATOM 937 O O . TRP A 1 119 ? -3.916 -2.561 -25.366 1.00 51.09 119 TRP A O 1
ATOM 947 N N . TYR A 1 120 ? -1.967 -1.428 -25.202 1.00 44.16 120 TYR A N 1
ATOM 948 C CA . TYR A 1 120 ? -2.239 -0.359 -26.170 1.00 44.16 120 TYR A CA 1
ATOM 949 C C . TYR A 1 120 ? -1.279 -0.476 -27.354 1.00 44.16 120 TYR A C 1
ATOM 951 O O . TYR A 1 120 ? -1.722 -0.165 -28.480 1.00 44.16 120 TYR A O 1
#

Organism: NCBI:txid117547

pLDDT: mean 74.75, std 18.51, range [35.94, 91.56]

Sequence (120 aa):
MATNTVRFNTPTGTSSYPVQELPGILKQLTVSDFREVVLALCFPGTRSRGYTKEVYDILEKLDAERGRTSHQDGLPMHLFDLTKHELEVILLAVSAQKEGAYQRVLLVTEKIIATKVRWY

Solvent-accessible surface area (backbone atoms only — not comparable to full-atom values): 7435 Å² total; per-residue (Å²): 140,83,82,87,80,80,80,78,81,71,78,80,79,79,76,74,69,65,76,76,50,54,69,63,58,55,68,78,51,50,60,69,52,45,50,51,43,53,50,57,42,39,48,59,53,101,88,42,83,40,44,42,66,58,52,48,61,46,49,54,50,53,42,59,73,66,65,54,81,66,42,90,82,75,63,77,90,51,81,85,77,53,51,58,66,55,45,48,50,47,55,52,55,40,26,75,75,30,68,74,47,35,54,48,48,51,54,49,49,51,50,54,53,55,52,61,63,73,79,111

Foldseek 3Di:
DDDDDDDPPDPPPPPPPVLVCLVVLLVVDDLVLLLVLLVQQQDADPPGHRCVVLLVVLQVVVCVVVVCPPPVPVDGDDSVNDDSVSSVVSLSSSVVVDVVSVVSSVVSSVVVVVVVVVVD

Nearest PDB structures (foldseek):
  1g73-assembly2_B  TM=2.242E-01  e=6.775E+00  Homo sapiens

Mean predicted aligned error: 11.64 Å

Secondary structure (DSSP, 8-state):
------------------TTTHHHHHTT--HHHHHHHHHHHHSPBTTB---HHHHHHHHHHHHHHTT----SSSPPPPGGG--HHHHHHHHHHHHHH-HHHHHHHHHHHHHHHHHHHTT-

Radius of gyration: 18.93 Å; Cα contacts (8 Å, |Δi|>4): 78; chains: 1; bounding box: 74×31×43 Å